Protein AF-A0A428ZAI2-F1 (afdb_monomer_lite)

Radius of gyration: 15.82 Å; chains: 1; bounding box: 40×18×47 Å

Sequence (54 aa):
MSTKTKLACSFCGQSQDKVAQLVAGPGVYICGGCVELASQVIAEAKRQEDAEKG

pLDDT: mean 83.5, std 13.7, range [39.34, 95.56]

Foldseek 3Di:
DPDPPFDAAPPPRHGPVVAPDWDDDDVGIHGPVRVVVVVVVVVVVVVVVVVVVD

Organism: Kibdelosporangium aridum (NCBI:txid2030)

InterPro domains:
  IPR010603 ATP-dependent Clp protease ATP-binding subunit ClpX, zinc ribbon domain [PF06689] (8-44)
  IPR010603 ATP-dependent Clp protease ATP-binding subunit ClpX, zinc ribbon domain [SM00994] (6-45)
  IPR038366 Zinc finger, ClpX C4-type superfamily [G3DSA:6.20.220.10] (1-45)
  IPR059188 ClpX-like, zinc ribbon domain [PS51902] (1-50)

Secondary structure (DSSP, 8-state):
-------B-TTT--BGGG-S-EEEETTEEEEHHHHHHHHHHHHHHHHHHHHHT-

Structure (mmCIF, N/CA/C/O backbone):
data_AF-A0A428ZAI2-F1
#
_entry.id   AF-A0A428ZAI2-F1
#
loop_
_atom_site.group_PDB
_atom_site.id
_atom_site.type_symbol
_atom_site.label_atom_id
_atom_site.label_alt_id
_atom_site.label_comp_id
_atom_site.label_asym_id
_atom_site.label_entity_id
_atom_site.label_seq_id
_atom_site.pdbx_PDB_ins_code
_atom_site.Cartn_x
_atom_site.Cartn_y
_atom_site.Cartn_z
_atom_site.occupancy
_atom_site.B_iso_or_equiv
_atom_site.auth_seq_id
_atom_site.auth_comp_id
_atom_site.auth_asym_id
_atom_site.auth_atom_id
_atom_site.pdbx_PDB_model_num
ATOM 1 N N . MET A 1 1 ? -24.252 -3.939 24.065 1.00 39.34 1 MET A N 1
ATOM 2 C CA . MET A 1 1 ? -22.902 -3.3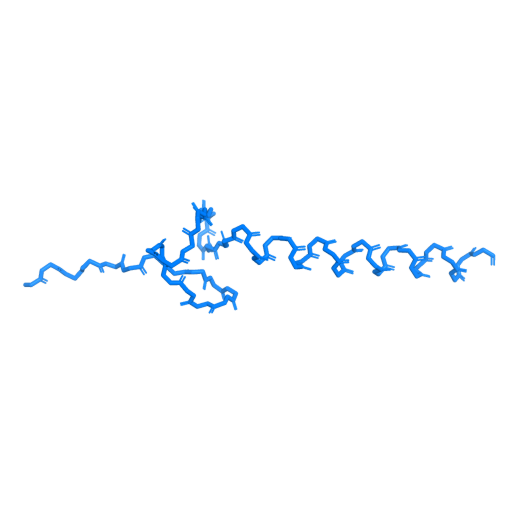67 23.882 1.00 39.34 1 MET A CA 1
ATOM 3 C C . MET A 1 1 ? -22.675 -3.175 22.393 1.00 39.34 1 MET A C 1
ATOM 5 O O . MET A 1 1 ? -22.691 -4.163 21.674 1.00 39.34 1 MET A O 1
ATOM 9 N N . SER A 1 2 ? -22.559 -1.936 21.912 1.00 46.19 2 SER A N 1
ATOM 10 C CA . SER A 1 2 ? -22.338 -1.662 20.486 1.00 46.19 2 SER A CA 1
ATOM 11 C C . SER A 1 2 ? -20.903 -2.021 20.110 1.00 46.19 2 SER A C 1
ATOM 13 O O . SER A 1 2 ? -19.964 -1.290 20.424 1.00 46.19 2 SER A O 1
ATOM 15 N N . THR A 1 3 ? -20.725 -3.174 19.472 1.00 47.75 3 THR A N 1
ATOM 16 C CA . THR A 1 3 ? -19.444 -3.644 18.941 1.00 47.75 3 THR A CA 1
ATOM 17 C C . THR A 1 3 ? -19.028 -2.752 17.775 1.00 47.75 3 THR A C 1
ATOM 19 O O . THR A 1 3 ? -19.470 -2.926 16.642 1.00 47.75 3 THR A O 1
ATOM 22 N N . LYS A 1 4 ? -18.202 -1.744 18.060 1.00 56.31 4 LYS A N 1
ATOM 23 C CA . LYS A 1 4 ? -17.605 -0.862 17.056 1.00 56.31 4 LYS A CA 1
ATOM 24 C C . LYS A 1 4 ? -16.565 -1.674 16.280 1.00 56.31 4 LYS A C 1
ATOM 26 O O . LYS A 1 4 ? -15.451 -1.855 16.767 1.00 56.31 4 LYS A O 1
ATOM 31 N N . THR A 1 5 ? -16.948 -2.218 15.125 1.00 62.41 5 THR A N 1
ATOM 32 C CA . THR A 1 5 ? -16.047 -2.939 14.214 1.00 62.41 5 THR A CA 1
ATOM 33 C C . THR A 1 5 ? -14.902 -2.006 13.837 1.00 62.41 5 THR A C 1
ATOM 35 O O . THR A 1 5 ? -15.085 -1.066 13.067 1.00 62.41 5 THR A O 1
ATOM 38 N N . LYS A 1 6 ? -13.731 -2.203 14.450 1.00 68.88 6 LYS A N 1
ATOM 39 C CA . LYS A 1 6 ? -12.534 -1.429 14.126 1.00 68.88 6 LYS A CA 1
ATOM 40 C C . LYS A 1 6 ? -12.108 -1.844 12.725 1.00 68.88 6 LYS A C 1
ATOM 42 O O . LYS A 1 6 ? -11.728 -2.992 12.514 1.00 68.88 6 LYS A O 1
ATOM 47 N N . LEU A 1 7 ? -12.208 -0.920 11.776 1.00 83.12 7 LEU A N 1
ATOM 48 C CA . LEU A 1 7 ? -11.671 -1.115 10.439 1.00 83.12 7 LEU A CA 1
ATOM 49 C C . LEU A 1 7 ? -10.155 -1.282 10.564 1.00 83.12 7 LEU A C 1
ATOM 51 O O . LEU A 1 7 ? -9.478 -0.432 11.150 1.00 83.12 7 LEU A O 1
ATOM 55 N N . ALA A 1 8 ? -9.641 -2.404 10.073 1.00 87.62 8 ALA A N 1
ATOM 56 C CA . ALA A 1 8 ? -8.230 -2.747 10.129 1.00 87.62 8 ALA A CA 1
ATOM 57 C C . ALA A 1 8 ? -7.732 -3.098 8.731 1.00 87.62 8 ALA A C 1
ATOM 59 O O . ALA A 1 8 ? -8.457 -3.702 7.945 1.00 87.62 8 ALA A O 1
ATOM 60 N N . CYS A 1 9 ? -6.496 -2.713 8.426 1.00 91.06 9 CYS A N 1
ATOM 61 C CA . CYS A 1 9 ? -5.838 -3.066 7.178 1.00 91.06 9 CYS A CA 1
ATOM 62 C C . CYS A 1 9 ? -5.723 -4.592 7.064 1.00 91.06 9 CYS A C 1
ATOM 64 O O . CYS A 1 9 ? -5.176 -5.240 7.955 1.00 91.06 9 CYS A O 1
ATOM 66 N N . SER A 1 10 ? -6.180 -5.156 5.950 1.00 90.25 10 SER A 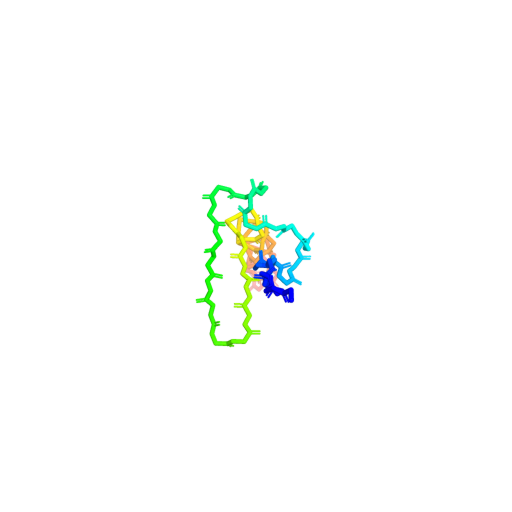N 1
ATOM 67 C CA . SER A 1 10 ? -6.111 -6.593 5.667 1.00 90.25 10 SER A CA 1
ATOM 68 C C . SER A 1 10 ? -4.678 -7.098 5.452 1.00 90.25 10 SER A C 1
ATOM 70 O O . SER A 1 10 ? -4.450 -8.298 5.519 1.00 90.25 10 SER A O 1
ATOM 72 N N . PHE A 1 11 ? -3.716 -6.201 5.213 1.00 90.62 11 PHE A N 1
ATOM 73 C CA . PHE A 1 11 ? -2.316 -6.553 4.958 1.00 90.62 11 PHE A CA 1
ATOM 74 C C . PHE A 1 11 ? -1.446 -6.476 6.217 1.00 90.62 11 PHE A C 1
ATOM 76 O O . PHE A 1 11 ? -0.741 -7.427 6.533 1.00 90.62 11 PHE A O 1
ATOM 83 N N . CYS A 1 12 ? -1.489 -5.361 6.955 1.00 91.06 12 CYS A N 1
ATOM 84 C CA . CYS A 1 12 ? -0.662 -5.175 8.157 1.00 91.06 12 CYS A CA 1
ATOM 85 C C . CYS A 1 12 ? -1.411 -5.395 9.478 1.00 91.06 12 CYS A C 1
ATOM 87 O O . CYS A 1 12 ? -0.795 -5.346 10.541 1.00 91.06 12 CYS A O 1
ATOM 89 N N . GLY A 1 13 ? -2.736 -5.566 9.444 1.00 87.44 13 GLY A N 1
ATOM 90 C CA . GLY A 1 13 ? -3.569 -5.734 10.638 1.00 87.44 13 GLY A CA 1
ATOM 91 C C . GLY A 1 13 ? -3.749 -4.467 11.481 1.00 87.44 13 GLY A C 1
ATOM 92 O O . GLY A 1 13 ? -4.411 -4.512 12.517 1.00 87.44 13 GLY A O 1
ATOM 93 N N . GLN A 1 14 ? -3.187 -3.322 11.074 1.00 87.50 14 GLN A N 1
ATOM 94 C CA . GLN A 1 14 ? -3.330 -2.087 11.842 1.00 87.50 14 GLN A CA 1
ATOM 95 C C . GLN A 1 14 ? -4.732 -1.498 11.724 1.00 87.50 14 GLN A C 1
ATOM 97 O O . GLN A 1 14 ? -5.304 -1.411 10.639 1.00 87.50 14 GLN A O 1
ATOM 102 N N . SER A 1 15 ? -5.260 -1.049 12.860 1.00 86.19 15 SER A N 1
ATOM 103 C CA . SER A 1 15 ? -6.522 -0.317 12.931 1.00 86.19 15 SER A CA 1
ATOM 104 C C . SER A 1 15 ? -6.411 1.066 12.290 1.00 86.19 15 SER A C 1
ATOM 106 O O . SER A 1 15 ? -5.335 1.662 12.274 1.00 86.19 15 SER A O 1
ATOM 108 N N . GLN A 1 16 ? -7.550 1.601 11.854 1.00 80.06 16 GLN A N 1
ATOM 109 C CA . GLN A 1 16 ? -7.729 2.979 11.390 1.00 80.06 16 GLN A CA 1
ATOM 110 C C . GLN A 1 16 ? -6.984 4.029 12.237 1.00 80.06 16 GLN A C 1
ATOM 112 O O . GLN A 1 16 ? -6.362 4.915 11.671 1.00 80.06 16 GLN A O 1
ATOM 117 N N . ASP A 1 17 ? -7.000 3.924 13.571 1.00 83.88 17 ASP A N 1
ATOM 118 C CA . ASP A 1 17 ? -6.334 4.885 14.469 1.00 83.88 17 ASP A CA 1
ATOM 119 C C . ASP A 1 17 ? -4.798 4.905 14.349 1.00 83.88 17 ASP A C 1
ATOM 121 O O . ASP A 1 17 ? -4.152 5.875 14.738 1.00 83.88 17 ASP A O 1
ATOM 125 N N . LYS A 1 18 ? -4.193 3.819 13.856 1.00 83.88 18 LYS A N 1
ATOM 126 C CA . LYS A 1 18 ? -2.734 3.670 13.730 1.00 83.88 18 LYS A CA 1
ATOM 127 C C . LYS A 1 18 ? -2.201 4.139 12.375 1.00 83.88 18 LYS A C 1
ATOM 129 O O . LYS A 1 18 ? -0.989 4.274 12.236 1.00 83.88 18 LYS A O 1
ATOM 134 N N . VAL A 1 19 ? -3.071 4.361 11.389 1.00 84.94 19 VAL A N 1
ATOM 135 C CA . VAL A 1 19 ? -2.680 4.639 10.001 1.00 84.94 19 VAL A CA 1
ATOM 136 C C . VAL A 1 19 ? -3.183 6.009 9.558 1.00 84.94 19 VAL A C 1
ATOM 138 O O . VAL A 1 19 ? -4.323 6.372 9.816 1.00 84.94 19 VAL A O 1
ATOM 141 N N . ALA A 1 20 ? -2.342 6.769 8.852 1.00 81.50 20 ALA A N 1
ATOM 142 C CA . ALA A 1 20 ? -2.711 8.104 8.372 1.00 81.50 20 ALA A CA 1
ATOM 143 C C . ALA A 1 20 ? -3.848 8.066 7.333 1.00 81.50 20 ALA A C 1
ATOM 145 O O . ALA A 1 20 ? -4.704 8.944 7.306 1.00 81.50 20 ALA A O 1
ATOM 146 N N . GLN A 1 21 ? -3.871 7.026 6.493 1.00 84.19 21 GLN A N 1
ATOM 147 C CA . GLN A 1 21 ? -4.931 6.772 5.522 1.00 84.19 21 GLN A CA 1
ATOM 148 C C . GLN A 1 21 ? -5.268 5.283 5.479 1.00 84.19 21 GLN A C 1
ATOM 150 O O . GLN A 1 21 ? -4.375 4.438 5.349 1.00 84.19 21 GLN A O 1
ATOM 155 N N . LEU A 1 22 ? -6.566 4.983 5.538 1.00 89.19 22 LEU A N 1
ATOM 156 C CA .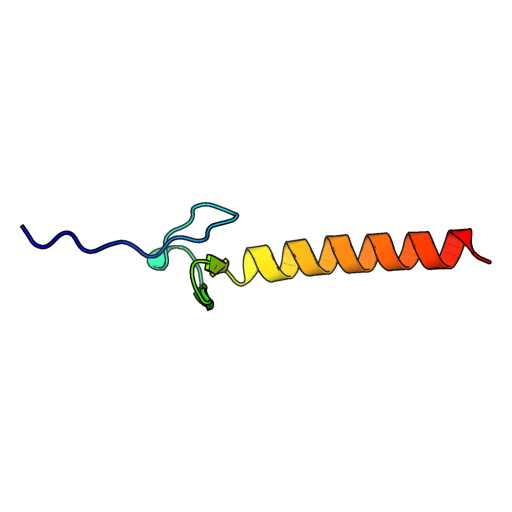 LEU A 1 22 ? -7.140 3.659 5.321 1.00 89.19 22 LEU A CA 1
ATOM 157 C C . LEU A 1 22 ? -8.148 3.750 4.171 1.00 89.19 22 LEU A C 1
ATOM 159 O O . LEU A 1 22 ? -9.123 4.493 4.254 1.00 89.19 22 LEU A O 1
ATOM 163 N N . VAL A 1 23 ? -7.905 2.999 3.102 1.00 89.25 23 VAL A N 1
ATOM 164 C CA . VAL A 1 23 ? -8.784 2.894 1.937 1.00 89.25 23 VAL A CA 1
ATOM 165 C C . VAL A 1 23 ? -9.668 1.664 2.116 1.00 89.25 23 VAL A C 1
ATOM 167 O O . VAL A 1 23 ? -9.166 0.561 2.337 1.00 89.25 23 VAL A O 1
ATOM 170 N N . ALA A 1 24 ? -10.984 1.859 2.035 1.00 88.38 24 ALA A N 1
ATOM 171 C CA . ALA A 1 24 ? -11.975 0.790 2.076 1.00 88.38 24 ALA A CA 1
ATOM 172 C C . ALA A 1 24 ? -12.423 0.443 0.651 1.00 88.38 24 ALA A C 1
ATOM 174 O O . ALA A 1 24 ? -13.013 1.275 -0.037 1.00 88.38 24 ALA A O 1
ATOM 175 N N . GLY A 1 25 ? -12.130 -0.778 0.213 1.00 85.06 25 GLY A N 1
ATOM 176 C CA . GLY A 1 25 ? -12.662 -1.374 -1.009 1.00 85.06 25 GLY A CA 1
ATOM 177 C C . GLY A 1 25 ? -13.789 -2.371 -0.706 1.00 85.06 25 GLY A C 1
ATOM 178 O O . GLY A 1 25 ? -14.077 -2.652 0.46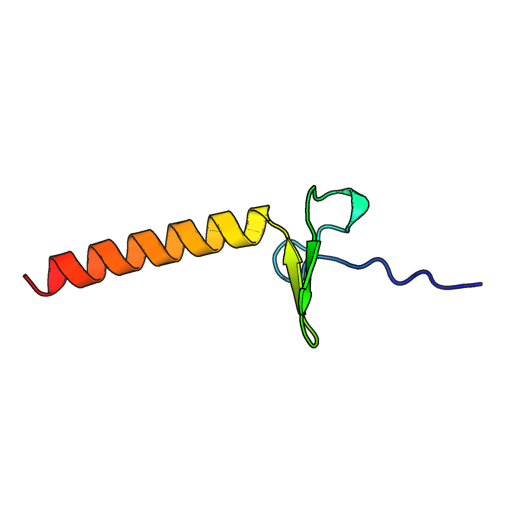1 1.00 85.06 25 GLY A O 1
ATOM 179 N N . PRO A 1 26 ? -14.433 -2.947 -1.735 1.00 87.06 26 PRO A N 1
ATOM 180 C CA . PRO A 1 26 ? -15.439 -3.990 -1.551 1.00 87.06 26 PRO A CA 1
ATOM 181 C C . PRO A 1 26 ? -14.813 -5.238 -0.904 1.00 87.06 26 PRO A C 1
ATOM 183 O O . PRO A 1 26 ? -14.140 -6.026 -1.560 1.00 87.06 26 PRO A O 1
ATOM 186 N N . GLY A 1 27 ? -15.018 -5.397 0.406 1.00 84.50 27 GLY A N 1
ATOM 187 C CA . GLY A 1 27 ? -14.550 -6.548 1.188 1.00 84.50 27 GLY A CA 1
ATOM 188 C C . GLY A 1 27 ? -13.078 -6.517 1.616 1.00 84.50 27 GLY A C 1
ATOM 189 O O . GLY A 1 27 ? -12.621 -7.470 2.242 1.00 84.50 27 GLY A O 1
ATOM 190 N N . VAL A 1 28 ? -12.335 -5.446 1.326 1.00 89.81 28 VAL A N 1
ATOM 191 C CA . VAL A 1 28 ? -10.903 -5.342 1.648 1.00 89.81 28 VAL A CA 1
ATOM 192 C C . VAL A 1 28 ? -10.546 -3.947 2.141 1.00 89.81 28 VAL A C 1
ATOM 194 O O . VAL A 1 28 ? -11.100 -2.952 1.678 1.00 89.81 28 VAL A O 1
ATOM 197 N N . TYR A 1 29 ? -9.590 -3.868 3.062 1.00 91.75 29 TYR A N 1
ATOM 198 C CA . TYR A 1 29 ? -9.074 -2.602 3.571 1.00 91.75 29 TYR A CA 1
ATOM 199 C C . TYR A 1 29 ? -7.563 -2.565 3.402 1.00 91.75 29 TYR A C 1
ATOM 201 O O . TYR A 1 29 ? -6.867 -3.508 3.781 1.00 91.75 29 TYR A O 1
ATOM 209 N N . ILE A 1 30 ? -7.040 -1.466 2.871 1.00 91.69 30 ILE A N 1
ATOM 210 C CA . ILE A 1 30 ? -5.600 -1.279 2.692 1.00 91.69 30 ILE A CA 1
ATOM 211 C C . ILE A 1 30 ? -5.190 0.101 3.195 1.00 91.69 30 ILE A C 1
ATOM 213 O O . ILE A 1 30 ? -5.861 1.096 2.933 1.00 91.69 30 ILE A O 1
ATOM 217 N N . CYS A 1 31 ? -4.107 0.176 3.966 1.00 93.19 31 CYS A N 1
ATOM 218 C CA . CYS A 1 31 ? -3.565 1.451 4.424 1.00 93.19 31 CYS A CA 1
ATOM 219 C C . CYS A 1 31 ? -2.499 1.988 3.464 1.00 93.19 31 CYS A C 1
ATOM 221 O O . CYS A 1 31 ? -1.869 1.218 2.738 1.00 93.19 31 CYS A O 1
ATOM 223 N N . GLY A 1 32 ? -2.255 3.301 3.505 1.00 90.88 32 GLY A N 1
ATOM 224 C CA . GLY A 1 32 ? -1.272 3.957 2.631 1.00 90.88 32 GLY A CA 1
ATOM 225 C C . GLY A 1 32 ? 0.135 3.346 2.705 1.00 90.88 32 GLY A C 1
ATOM 226 O O . GLY A 1 32 ? 0.772 3.156 1.677 1.00 90.88 32 GLY A O 1
ATOM 227 N N . GLY A 1 33 ? 0.584 2.928 3.895 1.00 92.25 33 GLY A N 1
ATOM 228 C CA . GLY A 1 33 ? 1.887 2.269 4.055 1.00 92.25 33 GLY A CA 1
ATOM 229 C C . GLY A 1 33 ? 1.982 0.919 3.333 1.00 92.25 33 GLY A C 1
ATOM 230 O O . GLY A 1 33 ? 3.006 0.608 2.735 1.00 92.25 33 GLY A O 1
ATOM 231 N N . CYS A 1 34 ? 0.904 0.128 3.327 1.00 93.44 34 CYS A N 1
ATOM 232 C CA . CYS A 1 34 ? 0.865 -1.121 2.563 1.00 93.44 34 CYS A CA 1
ATOM 233 C C . CYS A 1 34 ? 0.815 -0.869 1.052 1.00 93.44 34 CYS A C 1
ATOM 235 O O . CYS A 1 34 ? 1.404 -1.642 0.303 1.00 93.44 34 CYS A O 1
ATOM 237 N N . VAL A 1 35 ? 0.151 0.206 0.610 1.00 92.69 35 VAL A N 1
ATOM 238 C CA . VAL A 1 35 ? 0.136 0.610 -0.806 1.00 92.69 35 VAL A CA 1
ATOM 239 C C . VAL A 1 35 ? 1.540 0.981 -1.281 1.00 92.69 35 VAL A C 1
ATOM 241 O O . VAL A 1 35 ? 1.959 0.521 -2.340 1.00 92.69 35 VAL A O 1
ATOM 244 N N . GLU A 1 36 ? 2.282 1.765 -0.499 1.00 93.62 36 GLU A N 1
ATOM 245 C CA . GLU A 1 36 ? 3.674 2.132 -0.796 1.00 93.62 36 GLU A CA 1
ATOM 246 C C . GLU A 1 36 ? 4.579 0.904 -0.904 1.00 93.62 36 GLU A C 1
ATOM 248 O O . GLU A 1 36 ? 5.286 0.744 -1.898 1.00 93.62 36 GLU A O 1
ATOM 253 N N . LEU A 1 37 ? 4.513 -0.000 0.077 1.00 93.69 37 LEU A N 1
ATOM 254 C CA . LEU A 1 37 ? 5.294 -1.239 0.065 1.00 93.69 37 LEU A CA 1
ATOM 255 C C . LEU A 1 37 ? 4.959 -2.106 -1.152 1.00 93.69 37 LEU A C 1
ATOM 257 O O . LEU A 1 37 ? 5.861 -2.557 -1.854 1.00 93.69 37 LEU A O 1
ATOM 261 N N . ALA A 1 38 ? 3.669 -2.301 -1.439 1.00 93.56 38 ALA A N 1
ATOM 262 C CA . ALA A 1 38 ? 3.242 -3.055 -2.612 1.00 93.56 38 ALA A CA 1
ATOM 263 C C . ALA A 1 38 ? 3.742 -2.401 -3.908 1.00 93.56 38 ALA A C 1
ATOM 265 O O . ALA A 1 38 ? 4.260 -3.088 -4.785 1.00 93.56 38 ALA A O 1
ATOM 266 N N . SER A 1 39 ? 3.654 -1.073 -4.009 1.00 94.06 39 SER A N 1
ATOM 267 C CA . SER A 1 39 ? 4.112 -0.323 -5.184 1.00 94.06 39 SER A CA 1
ATOM 268 C C . SER A 1 39 ? 5.622 -0.448 -5.392 1.00 94.06 39 SER A C 1
ATOM 270 O O . SER A 1 39 ? 6.062 -0.598 -6.530 1.00 94.06 39 SER A O 1
ATOM 272 N N . GLN A 1 40 ? 6.413 -0.443 -4.315 1.00 95.56 40 GLN A N 1
ATOM 273 C CA . GLN A 1 40 ? 7.865 -0.634 -4.378 1.00 95.56 40 GLN A CA 1
ATOM 274 C C . GLN A 1 40 ? 8.233 -2.024 -4.906 1.00 95.56 40 GLN A C 1
ATOM 276 O O . GLN A 1 40 ? 9.036 -2.125 -5.834 1.00 95.56 40 GLN A O 1
ATOM 281 N N . VAL A 1 41 ? 7.606 -3.077 -4.370 1.00 95.00 41 VAL A N 1
ATOM 282 C CA . VAL A 1 41 ? 7.850 -4.463 -4.804 1.00 95.00 41 VAL A CA 1
ATOM 283 C C . VAL A 1 41 ? 7.462 -4.652 -6.273 1.00 95.00 41 VAL A C 1
ATOM 285 O O . VAL A 1 41 ? 8.229 -5.219 -7.045 1.00 95.00 41 VAL A O 1
ATOM 288 N N . ILE A 1 42 ? 6.305 -4.125 -6.690 1.00 94.69 42 ILE A N 1
ATOM 289 C CA . ILE A 1 42 ? 5.841 -4.203 -8.086 1.00 94.69 42 ILE A CA 1
ATOM 290 C C . ILE A 1 42 ? 6.786 -3.437 -9.019 1.00 94.69 42 ILE A C 1
ATOM 292 O O . ILE A 1 42 ? 7.120 -3.919 -10.100 1.00 94.69 42 ILE A O 1
ATOM 296 N N . ALA A 1 43 ? 7.229 -2.244 -8.615 1.00 95.25 43 ALA A N 1
ATOM 297 C CA . ALA A 1 43 ? 8.164 -1.453 -9.403 1.00 95.25 43 ALA A CA 1
ATOM 298 C C . ALA A 1 43 ? 9.522 -2.153 -9.550 1.00 95.25 43 ALA A C 1
ATOM 300 O O . ALA A 1 43 ? 10.140 -2.050 -10.607 1.00 95.25 43 ALA A O 1
ATOM 301 N N . GLU A 1 44 ? 9.992 -2.847 -8.513 1.00 94.69 44 GLU A N 1
ATOM 302 C CA . GLU A 1 44 ? 11.223 -3.634 -8.568 1.00 94.69 44 GLU A CA 1
ATOM 303 C C . GLU A 1 44 ? 11.101 -4.848 -9.483 1.00 94.69 44 GLU A C 1
ATOM 305 O O . GLU A 1 44 ? 11.926 -4.993 -10.385 1.00 94.69 44 GLU A O 1
ATOM 310 N N . ALA A 1 45 ? 10.037 -5.639 -9.327 1.00 93.44 45 ALA A N 1
ATOM 311 C CA . ALA A 1 45 ? 9.758 -6.777 -10.199 1.00 93.44 45 ALA A CA 1
ATOM 312 C C . ALA A 1 45 ? 9.721 -6.348 -11.674 1.00 93.44 45 ALA A C 1
ATOM 314 O O . ALA A 1 45 ? 10.418 -6.920 -12.508 1.00 93.44 45 ALA A O 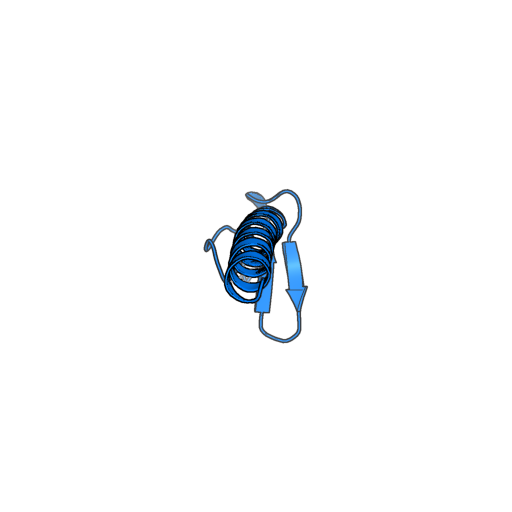1
ATOM 315 N N . LYS A 1 46 ? 9.025 -5.245 -11.979 1.00 92.56 46 LYS A N 1
ATOM 316 C CA . LYS A 1 46 ? 8.936 -4.714 -13.344 1.00 92.56 46 LYS A CA 1
ATOM 317 C C . LYS A 1 46 ? 10.296 -4.308 -13.924 1.00 92.56 46 LYS A C 1
ATOM 319 O O . LYS A 1 46 ? 10.515 -4.487 -15.117 1.00 92.56 46 LYS A O 1
ATOM 324 N N . ARG A 1 47 ? 11.211 -3.764 -13.107 1.00 90.75 47 ARG A N 1
ATOM 325 C CA . ARG A 1 47 ? 12.582 -3.438 -13.549 1.00 90.75 47 ARG A CA 1
ATOM 326 C C . ARG A 1 47 ? 13.395 -4.694 -13.858 1.00 90.75 47 ARG A C 1
ATOM 328 O O . ARG A 1 47 ? 14.186 -4.675 -14.793 1.00 90.75 47 ARG A O 1
ATOM 335 N N . GLN A 1 48 ? 13.217 -5.757 -13.077 1.00 88.56 48 GLN A N 1
ATOM 336 C CA . GLN A 1 48 ? 13.911 -7.027 -13.291 1.00 88.56 48 GLN A CA 1
ATOM 337 C C . GLN A 1 48 ? 13.390 -7.751 -14.539 1.00 88.56 48 GLN A C 1
ATOM 339 O O . GLN A 1 48 ? 14.188 -8.224 -15.340 1.00 88.56 48 GLN A O 1
ATOM 344 N N . GLU A 1 49 ? 12.073 -7.759 -14.756 1.00 86.00 49 GLU A N 1
ATOM 345 C CA . GLU A 1 49 ? 11.456 -8.349 -15.953 1.00 86.00 49 GLU A CA 1
ATOM 346 C C . GLU A 1 49 ? 11.874 -7.647 -17.257 1.00 86.00 49 GLU A C 1
ATOM 348 O O . GLU A 1 49 ? 12.031 -8.305 -18.285 1.00 86.00 49 GLU A O 1
ATOM 353 N N . ASP A 1 50 ? 12.055 -6.322 -17.225 1.00 78.38 50 ASP A N 1
ATOM 354 C CA . ASP A 1 50 ? 12.514 -5.538 -18.381 1.00 78.38 50 ASP A CA 1
ATOM 355 C C . ASP A 1 50 ? 14.002 -5.793 -18.681 1.00 78.38 50 ASP A C 1
ATOM 357 O O . ASP A 1 50 ? 14.390 -5.931 -19.838 1.00 78.38 50 ASP A O 1
ATOM 361 N N . ALA A 1 51 ? 14.825 -5.952 -17.637 1.00 73.69 51 ALA A N 1
ATOM 362 C CA . ALA A 1 51 ? 16.252 -6.247 -17.770 1.00 73.69 51 ALA A CA 1
ATOM 363 C C . ALA A 1 51 ? 16.541 -7.663 -18.299 1.00 73.69 51 ALA A C 1
ATOM 365 O O . ALA A 1 51 ? 17.561 -7.868 -18.949 1.00 73.69 51 ALA A O 1
ATOM 366 N N . GLU A 1 52 ? 15.667 -8.637 -18.031 1.00 68.06 52 GLU A N 1
ATOM 367 C CA . GLU A 1 52 ? 15.865 -10.031 -18.460 1.00 68.06 52 GLU A CA 1
ATOM 368 C C . GLU A 1 52 ? 15.348 -10.307 -19.886 1.00 68.06 52 GLU A C 1
ATOM 370 O O . GLU A 1 52 ? 15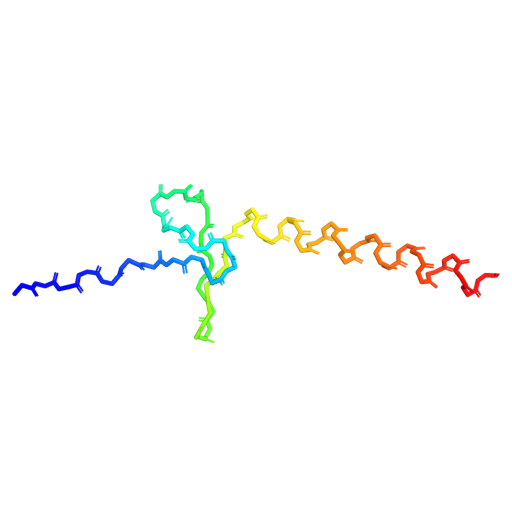.658 -11.342 -20.475 1.00 68.06 52 GLU A O 1
ATOM 375 N N . LYS A 1 53 ? 14.579 -9.377 -20.472 1.00 60.84 53 LYS A N 1
ATOM 376 C CA . LYS A 1 53 ? 14.119 -9.447 -21.873 1.00 60.84 53 LYS A CA 1
ATOM 377 C C . LYS A 1 53 ? 14.970 -8.636 -22.860 1.00 60.84 53 LYS A C 1
ATOM 379 O O . LYS A 1 53 ? 14.613 -8.601 -24.040 1.00 60.84 53 LYS A O 1
ATOM 384 N N . GLY A 1 54 ? 16.042 -7.996 -22.388 1.00 53.09 54 GLY A N 1
ATOM 385 C CA . GLY A 1 54 ? 16.980 -7.192 -23.184 1.00 53.09 54 GLY A CA 1
ATOM 386 C C . GLY A 1 54 ? 18.131 -7.990 -23.778 1.00 53.09 54 GLY A C 1
ATOM 387 O O . GLY A 1 54 ? 18.712 -8.819 -23.047 1.00 53.09 54 GLY A O 1
#